Protein AF-A0A1F7ZQZ6-F1 (afdb_monomer_lite)

Sequence (123 aa):
MELSKEEMGVFATFHRLCTEHGLFERLRDLDTKEVQAGIKDEVTLLRFFRAGFLDPHRALQQLQEATRFREEWHVLSLYITIHVADFKGTRKFYPHWTGSRDKPGLPILMVDMAHYNQAAIAQ

Radius of gyration: 18.54 Å; chains: 1; bounding box: 36×40×52 Å

pLDDT: mean 86.13, std 12.62, range [51.97, 97.88]

Organism: NCBI:txid109264

InterPro domains:
  IPR036273 CRAL/TRIO, N-terminal domain superfamily [SSF46938] (24-79)
  IPR036865 CRAL-TRIO lipid binding domain superfamily [G3DSA:3.40.525.10] (2-123)

Structure (mmCIF, N/CA/C/O backbone):
data_AF-A0A1F7ZQZ6-F1
#
_entry.id   AF-A0A1F7ZQZ6-F1
#
loop_
_atom_site.group_PDB
_atom_site.id
_atom_site.type_symbol
_atom_site.label_atom_id
_atom_site.label_alt_id
_atom_site.label_comp_id
_atom_site.label_asym_id
_atom_site.label_entity_id
_atom_site.label_seq_id
_atom_site.pdbx_PDB_ins_code
_atom_site.Cartn_x
_atom_site.Cartn_y
_atom_site.Cartn_z
_atom_site.occupancy
_atom_site.B_iso_or_equiv
_atom_site.auth_seq_id
_atom_site.auth_comp_id
_atom_site.auth_asym_id
_atom_site.auth_atom_id
_atom_site.pdbx_PDB_model_num
ATOM 1 N N . MET A 1 1 ? 3.887 3.601 17.482 1.00 59.06 1 MET A N 1
ATOM 2 C CA . MET A 1 1 ? 3.030 4.481 16.652 1.00 59.06 1 MET A CA 1
ATOM 3 C C . MET A 1 1 ? 1.717 4.519 17.395 1.00 59.06 1 MET A C 1
ATOM 5 O O . MET A 1 1 ? 0.918 3.616 17.218 1.00 59.06 1 MET A O 1
ATOM 9 N N . GLU A 1 2 ? 1.568 5.465 18.315 1.00 80.31 2 GLU A N 1
ATOM 1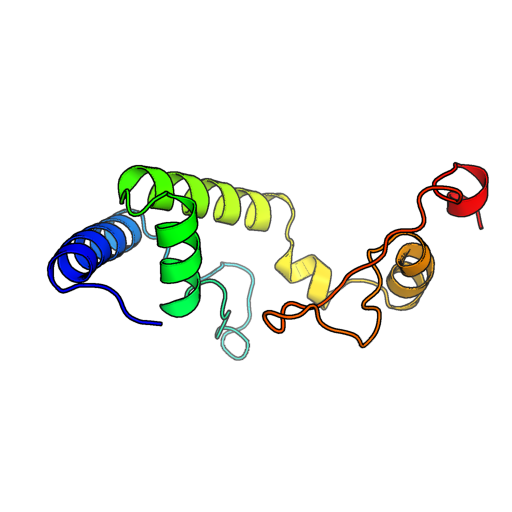0 C CA . GLU A 1 2 ? 0.589 5.307 19.394 1.00 80.31 2 GLU A CA 1
ATOM 11 C C . GLU A 1 2 ? -0.795 5.807 18.972 1.00 80.31 2 GLU A C 1
ATOM 13 O O . GLU A 1 2 ? -0.904 6.852 18.326 1.00 80.31 2 GLU A O 1
ATOM 18 N N . LEU A 1 3 ? -1.822 5.024 19.304 1.00 89.00 3 LEU A N 1
ATOM 19 C CA . LEU A 1 3 ? -3.232 5.403 19.239 1.00 89.00 3 LEU A CA 1
ATOM 20 C C . LEU A 1 3 ? -3.702 5.775 20.651 1.00 89.00 3 LEU A C 1
ATOM 22 O O . LEU A 1 3 ? -3.235 5.205 21.639 1.00 89.00 3 LEU A O 1
ATOM 26 N N . SER A 1 4 ? -4.638 6.710 20.760 1.00 93.56 4 SER A N 1
ATOM 27 C CA . SER A 1 4 ? -5.337 6.986 22.015 1.00 93.56 4 SER A CA 1
ATOM 28 C C . SER A 1 4 ? -6.225 5.799 22.419 1.00 93.56 4 SER A C 1
ATOM 30 O O . SER A 1 4 ? -6.560 4.943 21.601 1.00 93.56 4 SER 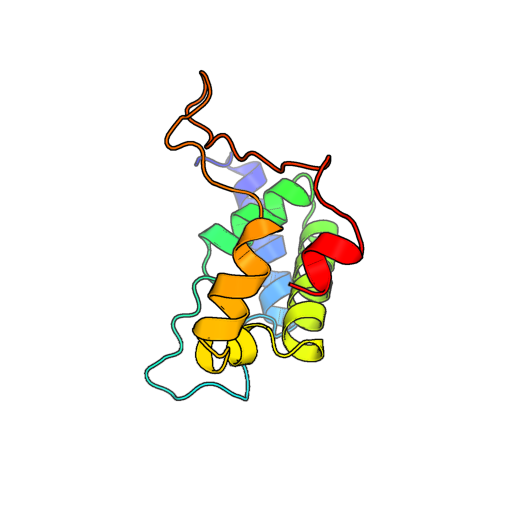A O 1
ATOM 32 N N . LYS A 1 5 ? -6.665 5.742 23.684 1.00 92.88 5 LYS A N 1
ATOM 33 C CA . LYS A 1 5 ? -7.574 4.673 24.148 1.00 92.88 5 LYS A CA 1
ATOM 34 C C . LYS A 1 5 ? -8.879 4.618 23.348 1.00 92.88 5 LYS A C 1
ATOM 36 O O . LYS A 1 5 ? -9.398 3.533 23.106 1.00 92.88 5 LYS A O 1
ATOM 41 N N . GLU A 1 6 ? -9.401 5.776 22.954 1.00 93.75 6 GLU A N 1
ATOM 42 C CA . GLU A 1 6 ? -10.607 5.874 22.130 1.00 93.75 6 GLU A CA 1
ATOM 43 C C . GLU A 1 6 ? -10.337 5.338 20.719 1.00 93.75 6 GLU A C 1
ATOM 45 O O . GLU A 1 6 ? -11.052 4.461 20.237 1.00 93.75 6 GLU A O 1
ATOM 50 N N . GLU A 1 7 ? -9.233 5.767 20.106 1.00 94.56 7 GLU A N 1
ATOM 51 C CA . GLU A 1 7 ? -8.809 5.313 18.779 1.00 94.56 7 GLU A CA 1
ATOM 52 C C . GLU A 1 7 ? -8.527 3.805 18.740 1.00 94.56 7 GLU A C 1
ATOM 54 O O . GLU A 1 7 ? -8.825 3.156 17.740 1.00 94.56 7 GLU A O 1
ATOM 59 N N . MET A 1 8 ? -8.012 3.219 19.826 1.00 94.69 8 MET A N 1
ATOM 60 C CA . MET A 1 8 ? -7.845 1.768 19.955 1.00 94.69 8 MET A CA 1
ATOM 61 C C . MET A 1 8 ? -9.187 1.024 19.913 1.00 94.69 8 MET A C 1
ATOM 63 O O . MET A 1 8 ? -9.274 -0.038 19.299 1.00 94.69 8 MET A O 1
ATOM 67 N N . GLY A 1 9 ? -10.241 1.571 20.529 1.00 95.69 9 GLY A N 1
ATOM 68 C CA . GLY A 1 9 ? -11.587 0.989 20.466 1.00 95.69 9 GLY A CA 1
ATOM 69 C C . GLY A 1 9 ? -12.175 1.036 19.052 1.00 95.69 9 GLY A C 1
ATOM 70 O O . GLY A 1 9 ? -12.772 0.066 18.573 1.00 95.69 9 GLY A O 1
ATOM 71 N N . VAL A 1 10 ? -11.938 2.139 18.341 1.00 97.06 10 VAL A N 1
ATOM 72 C CA . VAL A 1 10 ? -12.343 2.288 16.937 1.00 97.06 10 VAL A CA 1
ATOM 73 C C . VAL A 1 10 ? -11.530 1.351 16.031 1.00 97.06 10 VAL A C 1
ATOM 75 O O . VAL A 1 10 ? -12.093 0.673 15.170 1.00 97.06 10 VAL A O 1
ATOM 78 N N . PHE A 1 11 ? -10.227 1.209 16.281 1.00 96.38 11 PHE A N 1
ATOM 79 C CA . PHE A 1 11 ? -9.369 0.259 15.575 1.00 96.38 11 PHE A CA 1
ATOM 80 C C . PHE A 1 11 ? -9.790 -1.201 15.812 1.00 96.38 11 PHE A C 1
ATOM 82 O O . PHE A 1 11 ? -9.823 -1.990 14.870 1.00 96.38 11 PHE A O 1
ATOM 89 N N . ALA A 1 12 ? -10.202 -1.563 17.031 1.00 95.44 12 ALA A N 1
ATOM 90 C CA . ALA A 1 12 ? -10.751 -2.889 17.320 1.00 95.44 12 ALA A CA 1
ATOM 91 C C . ALA A 1 12 ? -12.042 -3.165 16.526 1.00 95.44 12 ALA A C 1
ATOM 93 O O . ALA A 1 12 ? -12.256 -4.278 16.041 1.00 95.44 12 ALA A O 1
ATOM 94 N N . THR A 1 13 ? -12.879 -2.140 16.328 1.00 96.69 13 THR A N 1
ATOM 95 C CA . THR A 1 13 ? -14.065 -2.235 15.462 1.00 96.69 13 THR A CA 1
ATOM 96 C C . THR A 1 13 ? -13.670 -2.503 14.013 1.00 96.69 13 THR A C 1
ATOM 98 O O . THR A 1 13 ? -14.229 -3.400 13.385 1.00 96.69 13 THR A O 1
ATOM 101 N N . PHE A 1 14 ? -12.672 -1.783 13.496 1.00 96.31 14 PHE A N 1
ATOM 102 C CA . PHE A 1 14 ? -12.118 -2.032 12.165 1.00 96.31 14 PHE A CA 1
ATOM 103 C C . PHE A 1 14 ? -11.568 -3.460 12.026 1.00 96.31 14 PHE A C 1
ATOM 105 O O . PHE A 1 14 ? -11.899 -4.156 11.068 1.00 96.31 14 PHE A O 1
ATOM 112 N N . HIS A 1 15 ? -10.806 -3.943 13.009 1.00 94.50 15 HIS A N 1
ATOM 113 C CA . HIS A 1 15 ? -10.283 -5.309 13.010 1.00 94.50 15 HIS A CA 1
ATOM 114 C C . HIS A 1 15 ? -11.402 -6.366 12.962 1.00 94.50 15 HIS A C 1
ATOM 116 O O . HIS A 1 15 ? -11.315 -7.346 12.213 1.00 94.50 15 HIS A O 1
ATOM 122 N N . ARG A 1 16 ? -12.479 -6.166 13.734 1.00 95.25 16 ARG A N 1
ATOM 123 C CA . ARG A 1 16 ? -13.662 -7.036 13.698 1.00 95.25 16 ARG A CA 1
ATOM 124 C C . ARG A 1 16 ? -14.295 -7.051 12.306 1.00 95.25 16 ARG A C 1
ATOM 126 O O . ARG A 1 16 ? -14.510 -8.133 11.770 1.00 95.25 16 ARG A O 1
ATOM 133 N N . LEU A 1 17 ? -14.511 -5.882 11.698 1.00 95.69 17 LEU A N 1
ATOM 134 C CA . LEU A 1 17 ? -15.054 -5.779 10.338 1.00 95.69 17 LEU A CA 1
ATOM 135 C C . LEU A 1 17 ? -14.181 -6.527 9.318 1.00 95.69 17 LEU A C 1
ATOM 137 O O . LEU A 1 17 ? -14.695 -7.292 8.507 1.00 95.69 17 LEU A O 1
ATOM 141 N N . CYS A 1 18 ? -12.856 -6.386 9.386 1.00 93.00 18 CYS A N 1
ATOM 142 C CA . CYS A 1 18 ? -11.946 -7.134 8.513 1.00 93.00 18 CYS A CA 1
ATOM 143 C C . CYS A 1 18 ? -12.086 -8.656 8.666 1.00 93.00 18 CYS A C 1
ATOM 145 O O . CYS A 1 18 ? -11.980 -9.384 7.678 1.00 93.00 18 CYS A O 1
ATOM 147 N N . THR A 1 19 ? -12.342 -9.129 9.890 1.00 90.75 19 THR A N 1
ATOM 148 C CA . THR A 1 19 ? -12.554 -10.554 10.186 1.00 90.75 19 THR A CA 1
ATOM 149 C C . THR A 1 19 ? -13.873 -11.046 9.598 1.00 90.75 19 THR A C 1
ATOM 151 O O . THR A 1 19 ? -13.894 -12.068 8.921 1.00 90.75 19 THR A O 1
ATOM 154 N N . GLU A 1 20 ? -14.955 -10.293 9.798 1.00 94.00 20 GLU A N 1
ATOM 155 C CA . GLU A 1 20 ? -16.292 -10.610 9.275 1.00 94.00 20 GLU A CA 1
ATOM 156 C C . GLU A 1 20 ? -16.323 -10.662 7.743 1.00 94.00 20 GLU A C 1
ATOM 158 O O . GLU A 1 20 ? -17.025 -11.484 7.162 1.00 94.00 20 GLU A O 1
ATOM 163 N N . HIS A 1 21 ? -15.518 -9.825 7.088 1.00 91.19 21 HIS A N 1
ATOM 164 C CA . HIS A 1 21 ? -15.374 -9.804 5.634 1.00 91.19 21 HIS A CA 1
ATOM 165 C C . HIS A 1 21 ? -14.323 -10.787 5.089 1.00 91.19 21 HIS A C 1
ATOM 167 O O . HIS A 1 21 ? -14.001 -10.721 3.904 1.00 91.19 21 HIS A O 1
ATOM 173 N N . GLY A 1 22 ? -13.764 -11.673 5.922 1.00 87.25 22 GLY A N 1
ATOM 174 C CA . GLY A 1 22 ? -12.818 -12.703 5.478 1.00 87.25 22 GLY A CA 1
ATOM 175 C C . GLY A 1 22 ? -11.497 -12.151 4.929 1.00 87.25 22 GLY A C 1
ATOM 176 O O . GLY A 1 22 ? -10.768 -12.851 4.233 1.00 87.25 22 GLY A O 1
ATOM 177 N N . LEU A 1 23 ? -11.132 -10.901 5.239 1.00 83.69 23 LEU A N 1
ATOM 178 C CA . LEU A 1 23 ? -9.949 -10.257 4.647 1.00 83.69 23 LEU A CA 1
ATOM 179 C C . LEU A 1 23 ? -8.626 -10.860 5.137 1.00 83.69 23 LEU A C 1
ATOM 181 O O . LEU A 1 23 ? -7.577 -10.657 4.519 1.00 83.69 23 LEU A O 1
ATOM 185 N N . PHE A 1 24 ? -8.676 -11.661 6.200 1.00 74.75 24 PHE A N 1
ATOM 186 C CA . PHE A 1 24 ? -7.549 -12.442 6.703 1.00 74.75 24 PHE A CA 1
ATOM 187 C C . PHE A 1 24 ? -7.397 -13.814 6.033 1.00 74.75 24 PHE A C 1
ATOM 189 O O . PHE A 1 24 ? -6.381 -14.470 6.254 1.00 74.75 24 PHE A O 1
ATOM 196 N N . GLU A 1 25 ? -8.342 -14.245 5.190 1.00 66.94 25 GLU A N 1
ATOM 197 C CA . GLU A 1 25 ? -8.268 -15.557 4.541 1.00 66.94 25 GLU A CA 1
ATOM 198 C C . GLU A 1 2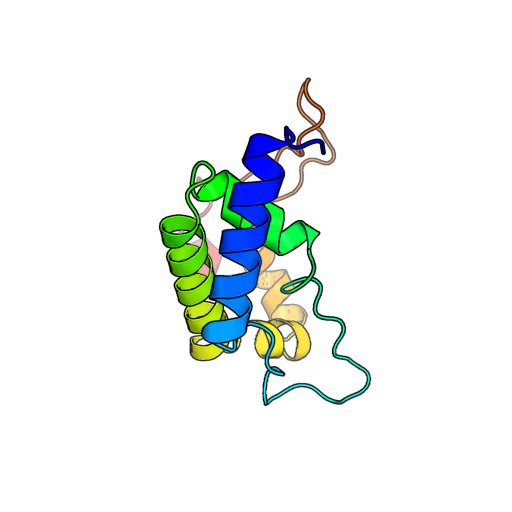5 ? -7.070 -15.671 3.586 1.00 66.94 25 GLU A C 1
ATOM 200 O O . GLU A 1 25 ? -6.559 -14.689 3.039 1.00 66.94 25 GLU A O 1
ATOM 205 N N . ARG A 1 26 ? -6.563 -16.896 3.434 1.00 59.72 26 ARG A N 1
ATOM 206 C CA . ARG A 1 26 ? -5.335 -17.202 2.694 1.00 59.72 26 ARG A CA 1
ATOM 207 C C . ARG A 1 26 ? -5.473 -16.799 1.221 1.00 59.72 26 ARG A C 1
ATOM 209 O O . ARG A 1 26 ? -6.428 -17.183 0.555 1.00 59.72 26 ARG A O 1
ATOM 216 N N . LEU A 1 27 ? -4.476 -16.083 0.696 1.00 59.69 27 LEU A N 1
ATOM 217 C CA . LEU A 1 27 ? -4.332 -15.879 -0.749 1.00 59.69 27 LEU A CA 1
ATOM 218 C C . LEU A 1 27 ? -4.174 -17.252 -1.418 1.00 59.69 27 LEU A C 1
ATOM 220 O O . LEU A 1 27 ? -3.261 -18.002 -1.068 1.00 59.69 27 LEU A O 1
ATOM 224 N N . ARG A 1 28 ? -5.089 -17.582 -2.335 1.00 54.41 28 ARG A N 1
ATOM 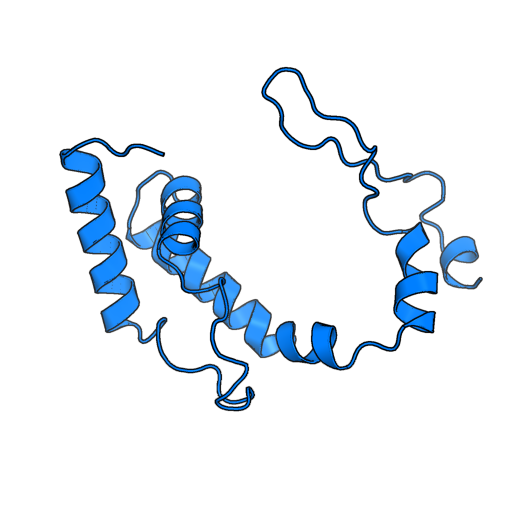225 C CA . ARG A 1 28 ? -5.255 -18.932 -2.905 1.00 54.41 28 ARG A CA 1
ATOM 226 C C . ARG A 1 28 ? -4.017 -19.464 -3.641 1.00 54.41 28 ARG A C 1
ATOM 228 O O . ARG A 1 28 ? -3.855 -20.677 -3.716 1.00 54.41 28 ARG A O 1
ATOM 235 N N . ASP A 1 29 ? -3.126 -18.578 -4.079 1.00 56.12 29 ASP A N 1
ATOM 236 C CA . ASP A 1 29 ? -2.056 -18.899 -5.031 1.00 56.12 29 ASP A CA 1
ATOM 237 C C . ASP A 1 29 ? -0.642 -18.981 -4.414 1.00 56.12 29 ASP A C 1
ATOM 239 O O . ASP A 1 29 ? 0.339 -19.024 -5.151 1.00 56.12 29 ASP A O 1
ATOM 243 N N . LEU A 1 30 ? -0.499 -18.985 -3.079 1.00 56.06 30 LEU A N 1
ATOM 244 C CA . LEU A 1 30 ? 0.816 -19.019 -2.409 1.00 56.06 30 LEU A CA 1
ATOM 245 C C . LEU A 1 30 ? 1.081 -20.337 -1.662 1.00 56.06 30 LEU A C 1
ATOM 247 O O . LEU A 1 30 ? 0.235 -20.816 -0.889 1.00 56.06 30 LEU A O 1
ATOM 251 N N . ASP A 1 31 ? 2.283 -20.897 -1.852 1.00 56.50 31 ASP A N 1
ATOM 252 C CA . ASP A 1 31 ? 2.745 -22.097 -1.148 1.00 56.50 31 ASP A CA 1
ATOM 253 C C . ASP A 1 31 ? 2.872 -21.833 0.361 1.00 56.50 31 ASP A C 1
ATOM 255 O O . ASP A 1 31 ? 3.193 -20.739 0.820 1.00 56.50 31 ASP A O 1
ATOM 259 N N . THR A 1 32 ? 2.614 -22.863 1.160 1.00 52.19 32 THR A N 1
ATOM 260 C CA . THR A 1 32 ? 2.417 -22.820 2.619 1.00 52.19 32 THR A CA 1
ATOM 261 C C . THR A 1 32 ? 3.656 -22.323 3.385 1.00 52.19 32 THR A C 1
ATOM 263 O O . THR A 1 32 ? 3.540 -21.926 4.541 1.00 52.19 32 THR A O 1
ATOM 266 N N . LYS A 1 33 ? 4.834 -22.300 2.746 1.00 51.97 33 LYS A N 1
ATOM 267 C CA . LYS A 1 33 ? 6.092 -21.772 3.307 1.00 51.97 33 LYS A CA 1
ATOM 268 C C . LYS A 1 33 ? 6.342 -20.285 3.021 1.00 51.97 33 LYS A C 1
ATOM 270 O O . LYS A 1 33 ? 7.244 -19.714 3.625 1.00 51.97 33 LYS A O 1
ATOM 275 N N . GLU A 1 34 ? 5.551 -19.653 2.155 1.00 53.25 34 GLU A N 1
ATOM 276 C CA . GLU A 1 34 ? 5.734 -18.257 1.720 1.00 53.25 34 GLU A CA 1
ATOM 277 C C . GLU A 1 34 ? 4.708 -17.291 2.346 1.00 53.25 34 GLU A C 1
ATOM 279 O O . GLU A 1 34 ? 4.775 -16.074 2.165 1.00 53.25 34 GLU A O 1
ATOM 284 N N . VAL A 1 35 ? 3.750 -17.811 3.122 1.00 52.00 35 VAL A N 1
ATOM 285 C CA . VAL A 1 35 ? 2.585 -17.052 3.610 1.00 52.00 35 VAL A CA 1
ATOM 286 C C . VAL A 1 35 ? 2.851 -16.378 4.953 1.00 52.00 35 VAL A C 1
ATOM 288 O O . VAL A 1 35 ? 2.141 -16.584 5.934 1.00 52.00 35 VAL A O 1
ATOM 291 N N . GLN A 1 36 ? 3.832 -15.485 4.982 1.00 52.56 36 GLN A N 1
ATOM 292 C CA . GLN A 1 36 ? 3.771 -14.365 5.917 1.00 52.56 36 GLN A CA 1
ATOM 293 C C . GLN A 1 36 ? 3.785 -13.075 5.113 1.00 52.56 36 GLN A C 1
ATOM 295 O O . GLN A 1 36 ? 4.695 -12.255 5.182 1.00 52.56 36 GLN A O 1
ATOM 300 N N . ALA A 1 37 ? 2.753 -12.924 4.280 1.00 57.44 37 ALA A N 1
ATOM 301 C CA . ALA A 1 37 ? 2.521 -11.686 3.571 1.00 57.44 37 ALA A CA 1
ATOM 302 C C . ALA A 1 37 ? 2.292 -10.589 4.621 1.00 57.44 37 ALA A C 1
ATOM 304 O O . ALA A 1 37 ? 1.203 -10.485 5.187 1.00 57.44 37 ALA A O 1
ATOM 305 N N . GLY A 1 38 ? 3.297 -9.733 4.845 1.00 63.44 38 GLY A N 1
ATOM 306 C CA . GLY A 1 38 ? 3.211 -8.491 5.636 1.00 63.44 38 GLY A CA 1
ATOM 307 C C . GLY A 1 38 ? 2.232 -7.454 5.060 1.00 63.44 38 GLY A C 1
ATOM 308 O O . GLY A 1 38 ? 2.391 -6.260 5.258 1.00 63.44 38 GLY A O 1
ATOM 309 N N . ILE A 1 39 ? 1.258 -7.923 4.281 1.00 68.44 39 ILE A N 1
ATOM 310 C CA . ILE A 1 39 ? 0.122 -7.220 3.694 1.00 68.44 39 ILE A CA 1
ATOM 311 C C . ILE A 1 39 ? -1.085 -7.305 4.638 1.00 68.44 39 ILE A C 1
ATOM 313 O O . ILE A 1 39 ? -1.991 -6.484 4.548 1.00 68.44 39 ILE A O 1
ATOM 317 N N . LYS A 1 40 ? -1.110 -8.294 5.538 1.00 72.12 40 LYS A N 1
ATOM 318 C CA . LYS A 1 40 ? -2.225 -8.540 6.465 1.00 72.12 40 LYS A CA 1
ATOM 319 C C . LYS A 1 40 ? -1.812 -8.440 7.936 1.00 72.12 40 LYS A C 1
ATOM 321 O O . LYS A 1 40 ? -2.552 -8.878 8.809 1.00 72.12 40 LYS A O 1
ATOM 326 N N . ASP A 1 41 ? -0.625 -7.901 8.211 1.00 83.69 41 ASP A N 1
ATOM 327 C CA . ASP A 1 41 ? -0.166 -7.651 9.574 1.00 83.69 41 ASP A CA 1
ATOM 328 C C . ASP A 1 41 ? -0.897 -6.451 10.196 1.00 83.69 41 ASP A C 1
ATOM 330 O O . ASP A 1 41 ? -1.455 -5.591 9.506 1.00 83.69 41 ASP A O 1
ATOM 334 N N . GLU A 1 42 ? -0.872 -6.373 11.524 1.00 87.50 42 GLU A N 1
ATOM 335 C CA . GLU A 1 42 ? -1.503 -5.282 12.271 1.00 87.50 42 GLU A CA 1
ATOM 336 C C . GLU A 1 42 ? -0.970 -3.908 11.838 1.00 87.50 42 GLU A C 1
ATOM 338 O O . GLU A 1 42 ? -1.727 -2.945 11.727 1.00 87.50 42 GLU A O 1
ATOM 343 N N . VAL A 1 43 ? 0.321 -3.819 11.498 1.00 88.69 43 VAL A N 1
ATOM 344 C CA . VAL A 1 43 ? 0.922 -2.577 11.000 1.00 88.69 43 VAL A CA 1
ATOM 345 C C . VAL A 1 43 ? 0.284 -2.153 9.676 1.00 88.69 43 VAL A C 1
ATOM 347 O O . VAL A 1 43 ? 0.026 -0.966 9.478 1.00 88.69 43 VAL A O 1
ATOM 350 N N . THR A 1 44 ? -0.016 -3.084 8.769 1.00 89.88 44 THR A N 1
ATOM 351 C CA . THR A 1 44 ? -0.732 -2.759 7.530 1.00 89.88 44 THR A CA 1
ATOM 352 C C . THR A 1 44 ? -2.171 -2.348 7.790 1.00 89.88 44 THR A C 1
ATOM 354 O O . THR A 1 44 ? -2.612 -1.354 7.212 1.00 89.88 44 THR A O 1
ATOM 357 N N . LEU A 1 45 ? -2.877 -3.012 8.708 1.00 92.31 45 LEU A N 1
ATOM 358 C CA . LEU A 1 45 ? -4.206 -2.562 9.130 1.00 92.31 45 LEU A CA 1
ATOM 359 C C . LEU A 1 45 ? -4.160 -1.125 9.662 1.00 92.31 45 LEU A C 1
ATOM 361 O O . LEU A 1 45 ? -4.967 -0.292 9.256 1.00 92.31 45 LEU A O 1
ATOM 365 N N . LEU A 1 46 ? -3.173 -0.794 10.496 1.00 94.00 46 LEU A N 1
ATOM 366 C CA . LEU A 1 46 ? -2.994 0.560 11.018 1.00 94.00 46 LEU A CA 1
ATOM 367 C C . LEU A 1 46 ? -2.724 1.596 9.914 1.00 94.00 46 LEU A C 1
ATOM 369 O O . LEU A 1 46 ? -3.177 2.737 10.031 1.00 94.00 46 LEU A O 1
ATOM 373 N N . ARG A 1 47 ? -2.020 1.228 8.833 1.00 93.94 47 ARG A N 1
ATOM 374 C CA . ARG A 1 47 ? -1.810 2.116 7.672 1.00 93.94 47 ARG A CA 1
ATOM 375 C C . ARG A 1 47 ? -3.136 2.458 6.990 1.00 93.94 47 ARG A C 1
ATOM 377 O O . ARG A 1 47 ? -3.401 3.637 6.770 1.00 93.94 47 ARG A O 1
ATOM 384 N N . PHE A 1 48 ? -3.971 1.455 6.709 1.00 95.56 48 PHE A N 1
ATOM 385 C CA . PHE A 1 48 ? -5.302 1.666 6.122 1.00 95.56 48 PHE A CA 1
ATOM 386 C C . PHE A 1 48 ? -6.227 2.433 7.064 1.00 95.56 48 PHE A C 1
ATOM 388 O O . PHE A 1 48 ? -6.898 3.368 6.645 1.00 95.56 48 PHE A O 1
ATOM 395 N N . PHE A 1 49 ? -6.202 2.108 8.356 1.00 96.19 49 PHE A N 1
ATOM 396 C CA . PHE A 1 49 ? -7.006 2.800 9.355 1.00 96.19 49 PHE A CA 1
ATOM 397 C C . PHE A 1 49 ? -6.692 4.300 9.416 1.00 96.19 49 PHE A C 1
ATOM 399 O O . PHE A 1 49 ? -7.595 5.135 9.410 1.00 96.19 49 PHE A O 1
ATOM 406 N N . ARG A 1 50 ? -5.406 4.666 9.381 1.00 95.00 50 ARG A N 1
ATOM 407 C CA . ARG A 1 50 ? -4.984 6.074 9.336 1.00 95.00 50 ARG A CA 1
ATOM 408 C C . ARG A 1 50 ? -5.314 6.754 8.010 1.00 95.00 50 ARG A C 1
ATOM 410 O O . ARG A 1 50 ? -5.772 7.892 8.026 1.00 95.00 50 ARG A O 1
ATOM 417 N N . ALA A 1 51 ? -5.117 6.076 6.881 1.00 95.69 51 ALA A N 1
ATOM 418 C CA . ALA A 1 51 ? -5.482 6.603 5.562 1.00 95.69 51 ALA A CA 1
ATOM 419 C C . ALA A 1 51 ? -7.003 6.795 5.401 1.00 95.69 51 ALA A C 1
ATOM 421 O O . ALA A 1 51 ? -7.448 7.660 4.647 1.00 95.69 51 ALA A O 1
ATOM 422 N N . GLY A 1 52 ? -7.800 6.024 6.142 1.00 95.50 52 GLY A N 1
ATOM 423 C CA . GLY A 1 52 ? -9.244 6.185 6.284 1.00 95.50 52 GLY A CA 1
ATOM 424 C C . GLY A 1 52 ? -9.667 7.270 7.278 1.00 95.50 52 GLY A C 1
ATOM 425 O O . GLY A 1 52 ? -10.853 7.366 7.565 1.00 95.50 52 GLY A O 1
ATOM 426 N N . PHE A 1 53 ? -8.740 8.080 7.806 1.00 95.50 53 PHE A N 1
ATOM 427 C CA . PHE A 1 53 ? -9.002 9.092 8.840 1.00 95.50 53 PHE A CA 1
ATOM 428 C C . PHE A 1 53 ? -9.618 8.516 10.125 1.00 95.50 53 PHE A C 1
ATOM 430 O O . PHE A 1 53 ? -10.478 9.143 10.735 1.00 95.50 53 PHE A O 1
ATOM 437 N N . LEU A 1 54 ? -9.165 7.325 10.538 1.00 95.75 54 LEU A N 1
ATOM 438 C CA . LEU A 1 54 ? -9.644 6.611 11.730 1.00 95.75 54 LEU A CA 1
ATOM 439 C C . LEU A 1 54 ? -11.122 6.184 11.648 1.00 95.75 54 LEU A C 1
ATOM 441 O O . LEU A 1 54 ? -11.720 5.827 12.658 1.00 95.75 54 LEU A O 1
ATOM 445 N N . ASP A 1 55 ? -11.708 6.177 10.449 1.00 97.38 55 ASP A N 1
ATOM 446 C CA . ASP A 1 55 ? -13.044 5.645 10.185 1.00 97.38 55 ASP A CA 1
ATOM 447 C C . ASP A 1 55 ? -12.944 4.152 9.798 1.00 97.38 55 ASP A C 1
ATOM 449 O O . ASP A 1 55 ? -12.332 3.821 8.772 1.00 97.38 55 ASP A O 1
ATOM 453 N N . PRO A 1 56 ? -13.543 3.230 10.582 1.00 97.00 56 PRO A N 1
ATOM 454 C CA . PRO A 1 56 ? -13.488 1.794 10.309 1.00 97.00 56 PRO A CA 1
ATOM 455 C C . PRO A 1 56 ? -14.061 1.380 8.955 1.00 97.00 56 PRO A C 1
ATOM 457 O O . PRO A 1 56 ? -13.539 0.460 8.327 1.00 97.00 56 PRO A O 1
ATOM 460 N N . HIS A 1 57 ? -15.127 2.034 8.494 1.00 97.44 57 HIS A N 1
ATOM 461 C CA . HIS A 1 57 ? -15.802 1.679 7.249 1.00 97.44 57 HIS A CA 1
ATOM 462 C C . HIS A 1 57 ? -15.012 2.169 6.037 1.00 97.44 57 HIS A C 1
ATOM 464 O O . HIS A 1 57 ? -14.845 1.421 5.073 1.00 97.44 57 HIS A O 1
ATOM 470 N N . ARG A 1 58 ? -14.452 3.384 6.100 1.00 97.88 58 ARG A N 1
ATOM 471 C CA . ARG A 1 58 ? -13.546 3.885 5.052 1.00 97.88 58 ARG A CA 1
ATOM 472 C C . ARG A 1 58 ? -12.290 3.029 4.950 1.00 97.88 58 ARG A C 1
ATOM 474 O O . ARG A 1 58 ? -11.881 2.677 3.847 1.00 97.88 58 ARG A O 1
ATOM 481 N N . ALA A 1 59 ? -11.696 2.674 6.088 1.00 97.06 59 ALA A N 1
ATOM 482 C CA . ALA A 1 59 ? -10.520 1.812 6.130 1.00 97.06 59 ALA A CA 1
ATOM 483 C C . ALA A 1 59 ? -10.811 0.420 5.546 1.00 97.06 59 ALA A C 1
ATOM 485 O O . ALA A 1 59 ? -10.007 -0.108 4.776 1.00 97.06 59 ALA A O 1
ATOM 486 N N . LEU A 1 60 ? -11.981 -0.149 5.861 1.00 96.44 60 LEU A N 1
ATOM 487 C CA . LEU A 1 60 ? -12.445 -1.415 5.295 1.00 96.44 60 LEU A CA 1
ATOM 488 C C . LEU A 1 60 ? -12.579 -1.333 3.775 1.00 96.44 60 LEU A C 1
ATOM 490 O O . LEU A 1 60 ? -12.038 -2.190 3.079 1.00 96.44 60 LEU A O 1
ATOM 494 N N . GLN A 1 61 ? -13.241 -0.294 3.264 1.00 97.19 61 GLN A N 1
ATOM 495 C CA . GLN A 1 61 ? -13.399 -0.092 1.826 1.00 97.19 61 GLN A CA 1
ATOM 496 C C . GLN A 1 61 ? -12.035 0.003 1.124 1.00 97.19 61 GLN A C 1
ATOM 498 O O . GLN A 1 61 ? -11.796 -0.709 0.150 1.00 97.19 61 GLN A O 1
ATOM 503 N N . GLN A 1 62 ? -11.113 0.820 1.647 1.00 96.19 62 GLN A N 1
ATOM 504 C CA . GLN A 1 62 ? -9.763 0.953 1.088 1.00 96.19 62 GLN A CA 1
ATOM 505 C C . GLN A 1 62 ? -9.014 -0.389 1.070 1.00 96.19 62 GLN A C 1
ATOM 507 O O . GLN A 1 62 ? -8.357 -0.724 0.082 1.00 96.19 62 GLN A O 1
ATOM 512 N N . LEU A 1 63 ? -9.110 -1.175 2.147 1.00 94.06 63 LEU A N 1
ATOM 513 C CA . LEU A 1 63 ? -8.460 -2.483 2.230 1.00 94.06 63 LEU A CA 1
ATOM 514 C C . LEU A 1 63 ? -9.080 -3.494 1.254 1.00 94.06 63 LEU A C 1
ATOM 516 O O . LEU A 1 63 ? -8.344 -4.252 0.620 1.00 94.06 63 LEU A O 1
ATOM 520 N N . GLN A 1 64 ? -10.406 -3.497 1.101 1.00 93.81 64 GLN A N 1
ATOM 521 C CA . GLN A 1 64 ? -11.121 -4.348 0.145 1.00 93.81 64 GLN A CA 1
ATOM 522 C C . GLN A 1 64 ? -10.727 -4.021 -1.295 1.00 93.81 64 GLN A C 1
ATOM 524 O O . GLN A 1 64 ? -10.341 -4.918 -2.042 1.00 93.81 64 GLN A O 1
ATOM 529 N N . GLU A 1 65 ? -10.746 -2.742 -1.669 1.00 95.31 65 GLU A N 1
ATOM 530 C CA . GLU A 1 65 ? -10.333 -2.285 -2.999 1.00 95.31 65 GLU A CA 1
ATOM 531 C C . GLU A 1 65 ? -8.876 -2.651 -3.289 1.00 95.31 65 GLU A C 1
ATOM 533 O O . GLU A 1 65 ? -8.565 -3.175 -4.359 1.00 95.31 65 GLU A O 1
ATOM 538 N N . ALA A 1 66 ? -7.985 -2.452 -2.316 1.00 92.44 66 ALA A N 1
ATOM 539 C CA . ALA A 1 66 ? -6.579 -2.792 -2.469 1.00 92.44 66 ALA A CA 1
ATOM 540 C C . ALA A 1 66 ? -6.343 -4.312 -2.527 1.00 92.44 66 ALA A C 1
ATOM 542 O O . ALA A 1 66 ? -5.397 -4.761 -3.173 1.00 92.44 66 ALA A O 1
ATOM 543 N N . THR A 1 67 ? -7.152 -5.120 -1.837 1.00 89.31 67 THR A N 1
ATOM 544 C CA . THR A 1 67 ? -7.080 -6.591 -1.911 1.00 89.31 67 THR A CA 1
ATOM 545 C C . THR A 1 67 ? -7.545 -7.067 -3.279 1.00 89.31 67 THR A C 1
ATOM 547 O O . THR A 1 67 ? -6.794 -7.761 -3.958 1.00 89.31 67 THR A O 1
ATOM 550 N N . ARG A 1 68 ? -8.708 -6.585 -3.733 1.00 91.56 68 ARG A N 1
ATOM 551 C CA . ARG A 1 68 ? -9.250 -6.879 -5.060 1.00 91.56 68 ARG A CA 1
ATOM 552 C C . ARG A 1 68 ? -8.265 -6.505 -6.165 1.00 91.56 68 ARG A C 1
ATOM 554 O O . ARG A 1 68 ? -7.971 -7.339 -7.005 1.00 91.56 68 ARG A O 1
ATOM 561 N N . PHE A 1 69 ? -7.682 -5.306 -6.119 1.00 91.81 69 PHE A N 1
ATOM 562 C CA . PHE A 1 69 ? -6.669 -4.888 -7.092 1.00 91.81 69 PHE A CA 1
ATOM 563 C C . PHE A 1 69 ? -5.472 -5.853 -7.132 1.00 91.81 69 PHE A C 1
ATOM 565 O O . PHE A 1 69 ? -4.997 -6.222 -8.202 1.00 91.81 69 PHE A O 1
ATOM 572 N N . ARG A 1 70 ? -4.973 -6.293 -5.970 1.00 88.19 70 ARG A N 1
ATOM 573 C CA . ARG A 1 70 ? -3.837 -7.228 -5.921 1.00 88.19 70 ARG A CA 1
ATOM 574 C C . ARG A 1 70 ? -4.177 -8.593 -6.510 1.00 88.19 70 ARG A C 1
ATOM 576 O O . ARG A 1 70 ? -3.303 -9.189 -7.135 1.00 88.19 70 ARG A O 1
ATOM 583 N N . GLU A 1 71 ? -5.398 -9.070 -6.289 1.00 86.06 71 GLU A N 1
ATOM 584 C CA . GLU A 1 71 ? -5.895 -10.335 -6.834 1.00 86.06 71 GLU A CA 1
ATOM 585 C C . GLU A 1 71 ? -6.140 -10.238 -8.342 1.00 86.06 71 GLU A C 1
ATOM 587 O O . GLU A 1 71 ? -5.597 -11.047 -9.087 1.00 86.06 71 GLU A O 1
ATOM 592 N N . GLU A 1 72 ? -6.872 -9.217 -8.797 1.00 93.31 72 GLU A N 1
ATOM 593 C CA . GLU A 1 72 ? -7.194 -8.978 -10.213 1.00 93.31 72 GLU A CA 1
ATOM 594 C C . GLU A 1 72 ? -5.941 -8.864 -11.087 1.00 93.31 72 GLU A C 1
ATOM 596 O O . GLU A 1 72 ? -5.905 -9.386 -12.198 1.00 93.31 72 GLU A O 1
ATOM 601 N N . TRP A 1 73 ? -4.901 -8.199 -10.582 1.00 90.88 73 TRP A N 1
ATOM 602 C CA . TRP A 1 73 ? -3.652 -7.986 -11.315 1.00 90.88 73 TRP A CA 1
ATOM 603 C C . TRP A 1 73 ? -2.553 -8.986 -10.950 1.00 90.88 73 TRP A C 1
ATOM 605 O O . TRP A 1 73 ? -1.408 -8.808 -11.364 1.00 90.88 73 TRP A O 1
ATOM 615 N N . HIS A 1 74 ? -2.876 -10.013 -10.153 1.00 88.31 74 HIS A N 1
ATOM 616 C CA . HIS A 1 74 ? -1.939 -11.034 -9.680 1.00 88.31 74 HIS A CA 1
ATOM 617 C C . HIS A 1 74 ? -0.610 -10.447 -9.168 1.00 88.31 74 HIS A C 1
ATOM 619 O O . HIS A 1 74 ? 0.465 -10.992 -9.417 1.00 88.31 74 HIS A O 1
ATOM 625 N N . VAL A 1 75 ? -0.667 -9.323 -8.444 1.00 86.38 75 VAL A N 1
ATOM 626 C CA . VAL A 1 75 ? 0.508 -8.491 -8.112 1.00 86.38 75 VAL A CA 1
ATOM 627 C C . VAL A 1 75 ? 1.592 -9.295 -7.396 1.00 86.38 75 VAL A C 1
ATOM 629 O O . VAL A 1 75 ? 2.777 -9.121 -7.658 1.00 86.38 75 VAL A O 1
ATOM 632 N N . LEU A 1 76 ? 1.196 -10.200 -6.501 1.00 82.44 76 LEU A N 1
ATOM 633 C CA . LEU A 1 76 ? 2.137 -11.060 -5.782 1.00 82.44 76 LEU A CA 1
ATOM 634 C C . LEU A 1 76 ? 2.834 -12.060 -6.702 1.00 82.44 76 LEU A C 1
ATOM 636 O O . LEU A 1 76 ? 4.050 -12.203 -6.621 1.00 82.44 76 LEU A O 1
ATOM 640 N N . SER A 1 77 ? 2.082 -12.693 -7.604 1.00 84.44 77 SER A N 1
ATOM 641 C CA . SER A 1 77 ? 2.652 -13.585 -8.612 1.00 84.44 77 SER A CA 1
ATOM 642 C C . SER A 1 77 ? 3.610 -12.818 -9.519 1.00 84.44 77 SER A C 1
ATOM 644 O O . SER A 1 77 ? 4.735 -13.266 -9.711 1.00 84.44 77 SER A O 1
ATOM 646 N N . LEU A 1 78 ? 3.237 -11.607 -9.953 1.00 87.12 78 LEU A N 1
ATOM 647 C CA . LEU A 1 78 ? 4.099 -10.744 -10.757 1.00 87.12 78 LEU A CA 1
ATOM 648 C C . LEU A 1 78 ? 5.461 -10.513 -10.088 1.00 87.12 78 LEU A C 1
ATOM 650 O O . LEU A 1 78 ? 6.479 -10.661 -10.750 1.00 87.12 78 LEU A O 1
ATOM 654 N N . TYR A 1 79 ? 5.522 -10.208 -8.788 1.00 82.88 79 TYR A N 1
ATOM 655 C CA . TYR A 1 79 ? 6.812 -10.029 -8.100 1.00 82.88 79 TYR A CA 1
ATOM 656 C C . TYR A 1 79 ? 7.677 -11.297 -8.063 1.00 82.88 79 TYR A C 1
ATOM 658 O O . TYR A 1 79 ? 8.901 -11.186 -8.035 1.00 82.88 79 TYR A O 1
ATOM 666 N N . ILE A 1 80 ? 7.058 -12.479 -8.064 1.00 84.31 80 ILE A N 1
ATOM 667 C CA . ILE A 1 80 ? 7.752 -13.774 -8.048 1.00 84.31 80 ILE A CA 1
ATOM 668 C C . ILE A 1 80 ? 8.216 -14.159 -9.460 1.00 84.31 80 ILE A C 1
ATOM 670 O O . ILE A 1 80 ? 9.307 -14.701 -9.626 1.00 84.31 80 ILE A O 1
ATOM 674 N N . THR A 1 81 ? 7.406 -13.878 -10.482 1.00 88.38 81 THR A N 1
ATOM 675 C CA . THR A 1 81 ? 7.615 -14.375 -11.850 1.00 88.38 81 THR A CA 1
ATOM 676 C C . THR A 1 81 ? 8.199 -13.343 -12.809 1.00 88.38 81 THR A C 1
ATOM 678 O O . THR A 1 81 ? 8.519 -13.696 -13.945 1.00 88.38 81 THR A O 1
ATOM 681 N N . ILE A 1 82 ? 8.314 -12.072 -12.411 1.00 89.88 82 ILE A N 1
ATOM 682 C CA . ILE A 1 82 ? 8.803 -11.011 -13.296 1.00 89.88 82 ILE A CA 1
ATOM 683 C C . ILE A 1 82 ? 10.220 -11.312 -13.789 1.00 89.88 82 ILE A C 1
ATOM 685 O O . ILE A 1 82 ? 11.141 -11.593 -13.019 1.00 89.88 82 ILE A O 1
ATOM 689 N N . HIS A 1 83 ? 10.410 -11.210 -15.103 1.00 93.06 83 HIS A N 1
ATOM 690 C CA . HIS A 1 83 ? 11.717 -11.397 -15.706 1.00 93.06 83 HIS A CA 1
ATOM 691 C C . HIS A 1 83 ? 12.652 -10.242 -15.321 1.00 93.06 83 HIS A C 1
ATOM 693 O O . HIS A 1 83 ? 12.337 -9.061 -15.490 1.00 93.06 83 HIS A O 1
ATOM 699 N N . VAL A 1 84 ? 13.834 -10.577 -14.800 1.00 91.94 84 VAL A N 1
ATOM 700 C CA . VAL A 1 84 ? 14.762 -9.585 -14.235 1.00 91.94 84 VAL A CA 1
ATOM 701 C C . VAL A 1 84 ? 15.247 -8.583 -15.285 1.00 91.94 84 VAL A C 1
ATOM 703 O O . VAL A 1 84 ? 15.454 -7.415 -14.950 1.00 91.94 84 VAL A O 1
ATOM 706 N N . ALA A 1 85 ? 15.445 -9.004 -16.540 1.00 91.44 85 ALA A N 1
ATOM 707 C CA . ALA A 1 85 ? 15.884 -8.086 -17.594 1.00 91.44 85 ALA A CA 1
ATOM 708 C C . ALA A 1 85 ? 14.805 -7.038 -17.901 1.00 91.44 85 ALA A C 1
ATOM 710 O O . ALA A 1 85 ? 15.112 -5.850 -17.963 1.00 91.44 85 ALA A O 1
ATOM 711 N N . ASP A 1 86 ? 13.546 -7.460 -17.975 1.00 88.25 86 ASP A N 1
ATOM 712 C CA . ASP A 1 86 ? 12.397 -6.600 -18.265 1.00 88.25 86 ASP A CA 1
ATOM 713 C C . ASP A 1 86 ? 12.164 -5.620 -17.107 1.00 88.25 86 ASP A C 1
ATOM 715 O O . ASP A 1 86 ? 11.972 -4.418 -17.310 1.00 88.25 86 ASP A O 1
ATOM 719 N N . PHE A 1 87 ? 12.286 -6.101 -15.865 1.00 88.06 87 PHE A N 1
ATOM 720 C CA . PHE A 1 87 ? 12.244 -5.252 -14.674 1.00 88.06 87 PHE A CA 1
ATOM 721 C C . PHE A 1 87 ? 13.371 -4.206 -14.662 1.00 88.06 87 PHE A C 1
ATOM 723 O O . PHE A 1 87 ? 13.154 -3.041 -14.326 1.00 88.06 87 PHE A O 1
ATOM 730 N N . LYS A 1 88 ? 14.594 -4.590 -15.049 1.00 87.50 88 LYS A N 1
ATOM 731 C CA . LYS A 1 88 ? 15.723 -3.652 -15.160 1.00 87.50 88 LYS A CA 1
ATOM 732 C C . LYS A 1 88 ? 15.515 -2.639 -16.284 1.00 87.50 88 LYS A C 1
ATOM 734 O O . LYS A 1 88 ? 15.829 -1.468 -16.085 1.00 87.50 88 LYS A O 1
ATOM 739 N N . GLY A 1 89 ? 14.968 -3.070 -17.418 1.00 86.50 89 GLY A N 1
ATOM 740 C CA . GLY A 1 89 ? 14.649 -2.202 -18.551 1.00 86.50 89 GLY A CA 1
ATOM 741 C C . GLY A 1 89 ? 13.597 -1.155 -18.194 1.00 86.50 89 GLY A C 1
ATOM 742 O O . GLY A 1 89 ? 13.765 0.021 -18.500 1.00 86.50 89 GLY A O 1
ATOM 743 N N . THR A 1 90 ? 12.554 -1.549 -17.463 1.00 85.69 90 THR A N 1
ATOM 744 C CA . THR A 1 90 ? 11.474 -0.642 -17.032 1.00 85.69 90 THR A CA 1
ATOM 745 C C . THR A 1 90 ? 11.867 0.267 -15.868 1.00 85.69 90 THR A C 1
ATOM 747 O O . THR A 1 90 ? 11.250 1.313 -15.657 1.00 85.69 90 THR A O 1
ATOM 750 N N . ARG A 1 91 ? 12.942 -0.061 -15.143 1.00 86.25 91 ARG A N 1
ATOM 751 C CA . ARG A 1 91 ? 13.410 0.701 -13.980 1.00 86.25 91 ARG A CA 1
ATOM 752 C C . ARG A 1 91 ? 13.745 2.160 -14.280 1.00 86.25 91 ARG A C 1
ATOM 754 O O . ARG A 1 91 ? 13.627 2.963 -13.366 1.00 86.25 91 ARG A O 1
ATOM 761 N N . LYS A 1 92 ? 14.113 2.502 -15.521 1.00 83.62 92 LYS A N 1
ATOM 762 C CA . LYS A 1 92 ? 14.370 3.889 -15.967 1.00 83.62 92 LYS A CA 1
ATOM 763 C C . LYS A 1 92 ? 13.151 4.810 -15.854 1.00 83.62 92 LYS A C 1
ATOM 765 O O . LYS A 1 92 ? 13.302 6.023 -15.815 1.00 83.62 92 LYS A O 1
ATOM 770 N N . PHE A 1 93 ? 11.956 4.229 -15.797 1.00 86.56 93 PHE A N 1
ATOM 771 C CA . PHE A 1 93 ? 10.712 4.960 -15.589 1.00 86.56 93 PHE A CA 1
ATOM 772 C C . PHE A 1 93 ? 10.304 4.966 -14.113 1.00 86.56 93 PHE A C 1
ATOM 774 O O . PHE A 1 93 ? 9.597 5.857 -13.656 1.00 86.56 93 PHE A O 1
ATOM 781 N N . TYR A 1 94 ? 10.742 3.999 -13.317 1.00 87.50 94 TYR A N 1
ATOM 782 C CA . TYR A 1 94 ? 10.255 3.866 -11.950 1.00 87.50 94 TYR A CA 1
ATOM 783 C C . TYR A 1 94 ? 10.836 4.949 -11.023 1.00 87.50 94 TYR A C 1
ATOM 785 O O . TYR A 1 94 ? 12.014 5.278 -11.154 1.00 87.50 94 TYR A O 1
ATOM 793 N N . PRO A 1 95 ? 10.069 5.465 -10.040 1.00 91.12 95 PRO A N 1
ATOM 794 C CA . PRO A 1 95 ? 10.619 6.341 -9.012 1.00 91.12 95 PRO A CA 1
ATOM 795 C C . PRO A 1 95 ? 11.900 5.781 -8.385 1.00 91.12 95 PRO A C 1
ATOM 797 O O . PRO A 1 95 ? 11.932 4.664 -7.862 1.00 91.12 95 PRO A O 1
ATOM 800 N N . HIS A 1 96 ? 12.962 6.577 -8.415 1.00 89.25 96 HIS A N 1
ATOM 801 C CA . HIS A 1 96 ? 14.264 6.227 -7.874 1.00 89.25 96 HIS A CA 1
ATOM 802 C C . HIS A 1 96 ? 14.403 6.738 -6.447 1.00 89.25 96 HIS A C 1
ATOM 804 O O . HIS A 1 96 ? 14.120 7.900 -6.154 1.00 89.25 96 HIS A O 1
ATOM 810 N N . TRP A 1 97 ? 14.897 5.887 -5.550 1.00 91.19 97 TRP A N 1
ATOM 811 C CA . TRP A 1 97 ? 15.315 6.353 -4.236 1.00 91.19 97 TRP A CA 1
ATOM 812 C C . TRP A 1 97 ? 16.620 7.138 -4.350 1.00 91.19 97 TRP A C 1
ATOM 814 O O . TRP A 1 97 ? 17.624 6.629 -4.841 1.00 91.19 97 TRP A O 1
ATOM 824 N N . THR A 1 98 ? 16.606 8.372 -3.854 1.00 93.25 98 THR A N 1
ATOM 825 C CA . THR A 1 98 ? 17.750 9.297 -3.891 1.00 93.25 98 THR A CA 1
ATOM 826 C C . THR A 1 98 ? 18.858 8.966 -2.882 1.00 93.25 98 THR A C 1
ATOM 828 O O . THR A 1 98 ? 19.840 9.696 -2.784 1.00 93.25 98 THR A O 1
ATOM 831 N N . GLY A 1 99 ? 18.684 7.931 -2.051 1.00 95.56 99 GLY A N 1
ATOM 832 C CA . GLY A 1 99 ? 19.548 7.664 -0.893 1.00 95.56 99 GLY A CA 1
ATOM 833 C C . GLY A 1 99 ? 19.337 8.636 0.275 1.00 95.56 99 GLY A C 1
ATOM 834 O O . GLY A 1 99 ? 19.853 8.410 1.366 1.00 95.56 99 GLY A O 1
ATOM 835 N N . SER A 1 100 ? 18.543 9.690 0.073 1.00 95.62 100 SER A N 1
ATOM 836 C CA . SER A 1 100 ? 18.352 10.783 1.023 1.00 95.62 100 SER A CA 1
ATOM 837 C C . SER A 1 100 ? 16.967 10.742 1.664 1.00 95.62 100 SER A C 1
ATOM 839 O O . SER A 1 100 ? 16.044 10.066 1.193 1.00 95.62 100 SER A O 1
ATOM 841 N N . ARG A 1 101 ? 16.837 11.467 2.774 1.00 97.50 101 ARG A N 1
ATOM 842 C CA . ARG A 1 101 ? 15.593 11.647 3.521 1.00 97.50 101 ARG A CA 1
ATOM 843 C C . ARG A 1 101 ? 15.336 13.133 3.742 1.00 97.50 101 ARG A C 1
ATOM 845 O O . ARG A 1 101 ? 16.279 13.922 3.760 1.00 97.50 101 ARG A O 1
ATOM 852 N N . ASP A 1 102 ? 14.074 13.505 3.894 1.00 95.75 102 ASP A N 1
ATOM 853 C CA . ASP A 1 102 ? 13.694 14.858 4.290 1.00 95.75 102 ASP A CA 1
ATOM 854 C C . ASP A 1 102 ? 13.976 15.113 5.786 1.00 95.75 102 ASP A C 1
ATOM 856 O O . ASP A 1 102 ? 14.508 14.254 6.495 1.00 95.75 102 ASP A O 1
ATOM 860 N N . LYS A 1 103 ? 13.636 16.310 6.284 1.00 96.50 103 LYS A N 1
ATOM 861 C CA . LYS A 1 103 ? 13.861 16.677 7.695 1.00 96.50 103 LYS A CA 1
ATOM 862 C C . LYS A 1 103 ? 13.143 15.725 8.681 1.00 96.50 103 LYS A C 1
ATOM 864 O O . LYS A 1 103 ? 13.777 15.334 9.657 1.00 96.50 103 LYS A O 1
ATOM 869 N N . PRO A 1 104 ? 11.873 15.327 8.455 1.00 94.50 104 PRO A N 1
ATOM 870 C CA . PRO A 1 104 ? 11.204 14.262 9.215 1.00 94.50 104 PRO A CA 1
ATOM 871 C C . PRO A 1 104 ? 11.796 12.850 9.082 1.00 94.50 104 PRO A C 1
ATOM 873 O O . PRO A 1 104 ? 11.407 11.960 9.839 1.00 94.50 104 PRO A O 1
ATOM 876 N N . GLY A 1 105 ? 12.694 12.607 8.127 1.00 94.62 105 GLY A N 1
ATOM 877 C CA . GLY A 1 105 ? 13.286 11.293 7.891 1.00 94.62 105 GLY A CA 1
ATOM 878 C C . GLY A 1 105 ? 12.521 10.418 6.887 1.00 94.62 105 GLY A C 1
ATOM 879 O O . GLY A 1 105 ? 12.803 9.217 6.803 1.00 94.62 105 GLY A O 1
ATOM 880 N N . LEU A 1 106 ? 11.581 10.980 6.124 1.00 93.50 106 LEU A N 1
ATOM 881 C CA . LEU A 1 106 ? 10.873 10.299 5.039 1.00 93.50 106 LEU A CA 1
ATOM 882 C C . LEU A 1 106 ? 11.779 10.168 3.805 1.00 93.50 106 LEU A C 1
ATOM 884 O O . LEU A 1 106 ? 12.507 11.106 3.476 1.00 93.50 106 LEU A O 1
ATOM 888 N N . PRO A 1 107 ? 11.771 9.016 3.109 1.00 96.00 107 PRO A N 1
ATOM 889 C CA . PRO A 1 107 ? 12.607 8.808 1.932 1.00 96.00 107 PRO A CA 1
ATOM 890 C C . PRO A 1 107 ? 12.192 9.737 0.790 1.00 96.00 107 PRO A C 1
ATOM 892 O O . PRO A 1 107 ? 11.015 9.820 0.442 1.00 96.00 107 PRO A O 1
ATOM 895 N N . ILE A 1 108 ? 13.174 10.387 0.165 1.00 95.38 108 ILE A N 1
ATOM 896 C CA . ILE A 1 108 ? 12.937 11.214 -1.020 1.00 95.38 108 ILE A CA 1
ATOM 897 C C . ILE A 1 108 ? 13.067 10.326 -2.260 1.00 95.38 108 ILE A C 1
ATOM 899 O O . ILE A 1 108 ? 14.126 9.735 -2.510 1.00 95.38 108 ILE A O 1
ATOM 903 N N . LEU A 1 109 ? 11.983 10.241 -3.032 1.00 94.56 109 LEU A N 1
ATOM 904 C CA . LEU A 1 109 ? 11.926 9.555 -4.321 1.00 94.56 109 LEU A CA 1
ATOM 905 C C . LEU A 1 109 ? 11.927 10.587 -5.458 1.00 94.56 109 LEU A C 1
ATOM 907 O O . LEU A 1 109 ? 11.290 11.631 -5.342 1.00 94.56 109 LEU A O 1
ATOM 911 N N . MET A 1 110 ? 12.623 10.288 -6.553 1.00 92.12 110 MET A N 1
ATOM 912 C CA . MET A 1 110 ? 12.705 11.130 -7.749 1.00 92.12 110 MET A CA 1
ATOM 913 C C . MET A 1 110 ? 12.162 10.378 -8.964 1.00 92.12 110 MET A C 1
ATOM 915 O O . MET A 1 110 ? 12.502 9.217 -9.173 1.00 92.12 110 MET A O 1
ATOM 919 N N . VAL A 1 111 ? 11.367 11.055 -9.791 1.00 90.50 111 VAL A N 1
ATOM 920 C CA . VAL A 1 111 ? 10.955 10.575 -11.117 1.00 90.50 111 VAL A CA 1
ATOM 921 C C . VAL A 1 111 ?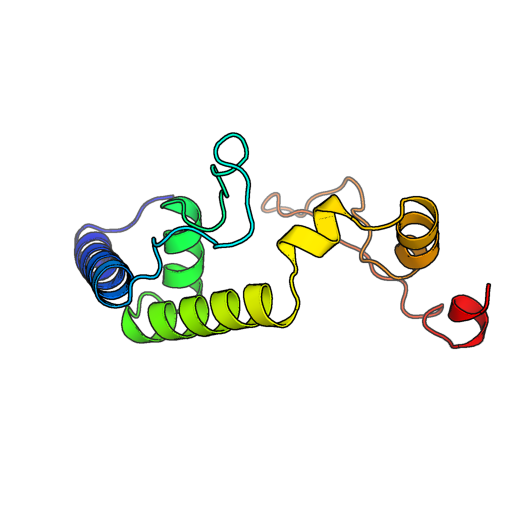 11.397 11.608 -12.141 1.00 90.50 111 VAL A C 1
ATOM 923 O O . VAL A 1 111 ? 11.050 12.783 -12.015 1.00 90.50 111 VAL A O 1
ATOM 926 N N . ASP A 1 112 ? 12.160 11.183 -13.143 1.00 87.38 112 ASP A N 1
ATOM 927 C CA . ASP A 1 112 ? 12.535 12.051 -14.255 1.00 87.38 112 ASP A CA 1
ATOM 928 C C . ASP A 1 112 ? 11.473 11.992 -15.356 1.00 87.38 112 ASP A C 1
ATOM 930 O O . ASP A 1 112 ? 11.459 11.097 -16.199 1.00 87.38 112 ASP A O 1
ATOM 934 N N . MET A 1 113 ? 10.571 12.970 -15.340 1.00 88.19 113 MET A N 1
ATOM 935 C CA . MET A 1 113 ? 9.464 13.049 -16.292 1.00 88.19 113 MET A CA 1
ATOM 936 C C . MET A 1 113 ? 9.892 13.520 -17.689 1.00 88.19 113 MET A C 1
ATOM 938 O O . MET A 1 113 ? 9.132 13.342 -18.637 1.00 88.19 113 MET A O 1
ATOM 942 N N . ALA A 1 114 ? 11.085 14.104 -17.860 1.00 85.88 114 ALA A N 1
ATOM 943 C CA . ALA A 1 114 ? 11.526 14.594 -19.170 1.00 85.88 114 ALA A CA 1
ATOM 944 C C . ALA A 1 114 ? 11.757 13.441 -20.164 1.00 85.88 114 ALA A C 1
ATOM 946 O O . ALA A 1 114 ? 11.553 13.590 -21.371 1.00 85.88 114 ALA A O 1
ATOM 947 N N . HIS A 1 115 ? 12.127 12.270 -19.646 1.00 77.75 115 HIS A N 1
ATOM 948 C CA . HIS A 1 115 ? 12.417 11.070 -20.430 1.00 77.75 115 HIS A CA 1
ATOM 949 C C . HIS A 1 115 ? 11.235 10.090 -20.506 1.00 77.75 115 HIS A C 1
ATOM 951 O O . HIS A 1 115 ? 11.372 8.992 -21.042 1.00 77.75 115 HIS A O 1
ATOM 957 N N . TYR A 1 116 ? 10.052 10.489 -20.032 1.00 86.88 116 TYR A N 1
ATOM 958 C CA . TYR A 1 116 ? 8.812 9.719 -20.151 1.00 86.88 116 TYR A CA 1
ATOM 959 C C . TYR A 1 116 ? 8.182 9.886 -21.541 1.00 86.88 116 TYR A C 1
ATOM 961 O O . TYR A 1 116 ? 7.136 10.507 -21.719 1.00 86.88 116 TYR A O 1
ATOM 969 N N . ASN A 1 117 ? 8.844 9.346 -22.562 1.00 85.88 117 ASN A N 1
ATOM 970 C CA . ASN A 1 117 ? 8.367 9.397 -23.940 1.00 85.88 117 ASN A CA 1
ATOM 971 C C . ASN A 1 117 ? 8.476 8.035 -24.638 1.00 85.88 117 ASN A C 1
ATOM 973 O O . ASN A 1 117 ? 9.131 7.105 -24.170 1.00 85.88 117 ASN A O 1
ATOM 977 N N . GLN A 1 118 ? 7.817 7.924 -25.789 1.00 84.56 118 GLN A N 1
ATOM 978 C CA . GLN A 1 118 ? 7.702 6.661 -26.514 1.00 84.56 118 GLN A CA 1
ATOM 979 C C . GLN A 1 118 ? 9.045 6.152 -27.057 1.00 84.56 118 GLN A C 1
ATOM 981 O O . GLN A 1 118 ? 9.252 4.943 -27.130 1.00 84.56 118 GLN A O 1
ATOM 986 N N . ALA A 1 119 ? 9.981 7.056 -27.366 1.00 84.56 119 ALA A N 1
ATOM 987 C CA . ALA A 1 119 ? 11.328 6.685 -27.793 1.00 84.56 119 ALA A CA 1
ATOM 988 C C . ALA A 1 119 ? 12.114 6.015 -26.657 1.00 84.56 119 ALA A C 1
ATOM 990 O O . ALA A 1 119 ? 12.787 5.015 -26.886 1.00 84.56 119 ALA A O 1
ATOM 991 N N . ALA A 1 120 ? 11.981 6.514 -25.426 1.00 80.06 120 ALA A N 1
ATOM 992 C CA . ALA A 1 120 ? 12.600 5.898 -24.262 1.00 80.06 120 ALA A CA 1
ATOM 993 C C . ALA A 1 120 ? 12.010 4.512 -23.969 1.00 80.06 120 ALA A C 1
ATOM 995 O O . ALA A 1 120 ? 12.738 3.647 -23.494 1.00 80.06 120 ALA A O 1
ATOM 996 N N . ILE A 1 121 ? 10.715 4.283 -24.226 1.00 77.19 121 ILE A N 1
ATOM 997 C CA . ILE A 1 121 ? 10.052 2.982 -23.997 1.00 77.19 121 ILE A CA 1
ATOM 998 C C . ILE A 1 121 ? 10.520 1.931 -25.014 1.00 77.19 121 ILE A C 1
ATOM 1000 O O . ILE A 1 121 ? 10.617 0.759 -24.672 1.00 77.19 121 ILE A O 1
ATOM 1004 N N . ALA A 1 122 ? 10.823 2.349 -26.246 1.00 75.25 122 ALA A N 1
ATOM 1005 C CA . ALA A 1 122 ? 11.240 1.464 -27.334 1.00 75.25 122 ALA A CA 1
ATOM 1006 C C . ALA A 1 122 ? 12.721 1.028 -27.283 1.00 75.25 122 ALA A C 1
ATOM 1008 O O . ALA A 1 122 ? 13.133 0.209 -28.103 1.00 75.25 122 ALA A O 1
ATOM 1009 N N . GLN A 1 123 ? 13.512 1.591 -26.361 1.00 62.16 123 GLN A N 1
ATOM 1010 C CA . GLN A 1 123 ? 14.909 1.218 -26.089 1.00 62.16 123 GLN A CA 1
ATOM 1011 C C . GLN A 1 123 ? 15.009 0.108 -25.047 1.00 62.16 123 GLN A C 1
ATOM 1013 O O . GLN A 1 123 ? 15.882 -0.764 -25.220 1.00 62.16 123 GLN A O 1
#

Foldseek 3Di:
DDDDPVLVVLLVVLVVVCVVVCVVPDDPPDDPVPPPPPCPDPVVLVVLCVVLVSHSVSSNVVSVVVVCVCNVVVVVVCVVPPDPVVVVLCVLQDWDFPVDADPVRHTDTDGDCVLPDPVSNVD

Secondary structure (DSSP, 8-state):
-PPPHHHHHHHHHHHHHHHHTTTTSPPTTS-TTT---TTSSHHHHHHHHHHTTT-HHHHHHHHHHHHHHHHHTTHHHHHHH--HHHHHHHTTTSPEEE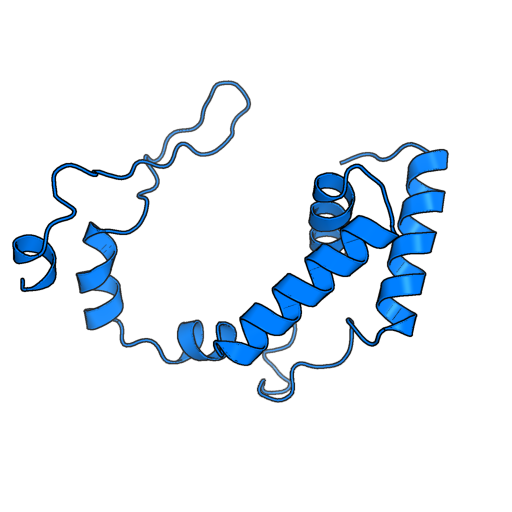EEE-TT-PEEEE--GGG-SHHHHT-